Protein AF-A0A6P3Z740-F1 (afdb_monomer_lite)

Sequence (93 aa):
METAQVEKLPRGSTQPFYQVLVDVHEDPNLLVAYVAEDNLLAPEPPNMNRFDHPYISFLFYGMDAAGDFIPVKQLREKYNRPRHEIPIDPEDE

Radius of gyration: 15.86 Å; chains: 1; bounding box: 33×34×43 Å

pLDDT: mean 84.27, std 11.09, range [43.88, 93.5]

Secondary structure (DSSP, 8-state):
-----GGGSTTTTSS-EEEEE--TTT-TT-SEEEEEGGG----SS---SPPP-TTHHHHEEEE-TTS-EEE-HHHHHHTT-----PPPPGGG-

Foldseek 3Di:
DPPPPLVPAPCRPVFDWDWDADACVVPVVGGIDIGTPSPDDQDPPHDLDDRDHPCLVVFFPQAAPSRHTFGDPVNCVVVVHDTDHDHDDPVVD

Structure (mmCIF, N/CA/C/O backbone):
data_AF-A0A6P3Z740-F1
#
_entry.id   AF-A0A6P3Z740-F1
#
loop_
_atom_site.group_PDB
_atom_site.id
_atom_site.type_symbol
_atom_site.label_atom_id
_atom_site.label_alt_id
_atom_site.label_comp_id
_atom_site.label_asym_id
_atom_site.label_entity_id
_atom_site.label_seq_id
_atom_site.pdbx_PDB_ins_code
_atom_site.Cartn_x
_atom_site.Cartn_y
_atom_site.Cartn_z
_atom_site.occupancy
_atom_site.B_iso_or_equiv
_atom_site.auth_seq_id
_atom_site.auth_comp_id
_atom_site.auth_asym_id
_atom_site.auth_atom_id
_atom_site.pdbx_PDB_model_num
ATOM 1 N N . MET A 1 1 ? -10.290 16.581 15.750 1.00 43.88 1 MET A N 1
ATOM 2 C CA . MET A 1 1 ? -9.831 15.373 15.043 1.00 43.88 1 MET A CA 1
ATOM 3 C C . MET A 1 1 ? -11.068 14.538 14.809 1.00 43.88 1 MET A C 1
ATOM 5 O O . MET A 1 1 ? -11.651 14.091 15.788 1.00 43.88 1 MET A O 1
ATOM 9 N N . GLU A 1 2 ? -11.541 14.440 13.569 1.00 48.75 2 GLU A N 1
ATOM 10 C CA . GLU A 1 2 ? -12.591 13.477 13.230 1.00 48.75 2 GLU A CA 1
ATOM 11 C C . GLU A 1 2 ? -12.026 12.085 13.493 1.00 48.75 2 GLU A C 1
ATOM 13 O O . GLU A 1 2 ? -11.052 11.662 12.872 1.00 48.75 2 GLU A O 1
ATOM 18 N N . THR A 1 3 ? -12.564 11.409 14.502 1.00 54.88 3 THR A N 1
ATOM 19 C CA . THR A 1 3 ? -12.249 10.010 14.735 1.00 54.88 3 THR A CA 1
ATOM 20 C C . THR A 1 3 ? -12.876 9.239 13.582 1.00 54.88 3 THR A C 1
ATOM 22 O O . THR A 1 3 ? -14.100 9.223 13.429 1.00 54.88 3 THR A O 1
ATOM 25 N N . ALA A 1 4 ? -12.044 8.617 12.737 1.00 63.91 4 ALA A N 1
ATOM 26 C CA . ALA A 1 4 ? -12.515 7.548 11.864 1.00 63.91 4 ALA A CA 1
ATOM 27 C C . ALA A 1 4 ? -13.362 6.627 12.751 1.00 63.91 4 ALA A C 1
ATOM 29 O O . ALA A 1 4 ? -12.944 6.330 13.870 1.00 63.91 4 ALA A O 1
ATOM 30 N N . GLN A 1 5 ? -14.586 6.298 12.342 1.00 69.06 5 GLN A N 1
ATOM 31 C CA . GLN A 1 5 ? -15.613 5.698 13.205 1.00 69.06 5 GLN A CA 1
ATOM 32 C C . GLN A 1 5 ? -15.303 4.219 13.507 1.00 69.06 5 GLN A C 1
ATOM 34 O O . GLN A 1 5 ? -16.114 3.335 13.251 1.00 69.06 5 GLN A O 1
ATOM 39 N N . VAL A 1 6 ? -14.109 3.953 14.038 1.00 69.19 6 VAL A N 1
ATOM 40 C CA . VAL A 1 6 ? -13.517 2.637 14.269 1.00 69.19 6 VAL A CA 1
ATOM 41 C C . VAL A 1 6 ? -14.400 1.809 15.194 1.00 69.19 6 VAL A C 1
ATOM 43 O O . VAL A 1 6 ? -14.533 0.613 14.986 1.00 69.19 6 VAL A O 1
ATOM 46 N N . GLU A 1 7 ? -15.085 2.437 16.152 1.00 69.69 7 GLU A N 1
ATOM 47 C CA . GLU A 1 7 ? -16.026 1.767 17.063 1.00 69.69 7 GLU A CA 1
ATOM 48 C C . GLU A 1 7 ? -17.246 1.154 16.354 1.00 69.69 7 GLU A C 1
ATOM 50 O O . GLU A 1 7 ? -17.897 0.278 16.915 1.00 69.69 7 GLU A O 1
ATOM 55 N N . LYS A 1 8 ? -17.563 1.594 15.129 1.00 76.69 8 LY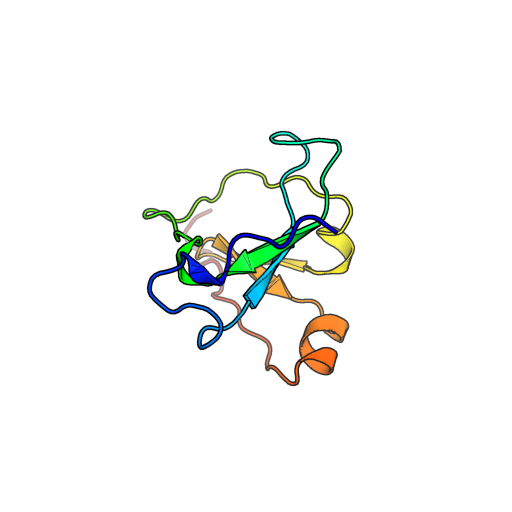S A N 1
ATOM 56 C CA . LYS A 1 8 ? -18.669 1.044 14.329 1.00 76.69 8 LYS A CA 1
ATOM 57 C C . LYS A 1 8 ? -18.249 -0.121 13.431 1.00 76.69 8 LYS A C 1
ATOM 59 O O . LYS A 1 8 ? -19.113 -0.716 12.792 1.00 76.69 8 LYS A O 1
ATOM 64 N N . LEU A 1 9 ? -16.952 -0.422 13.342 1.00 79.69 9 LEU A N 1
ATOM 65 C CA . LEU A 1 9 ? -16.458 -1.517 12.511 1.00 79.69 9 LEU A CA 1
ATOM 66 C C . LEU A 1 9 ? -16.753 -2.874 13.171 1.00 79.69 9 LEU A C 1
ATOM 68 O O . LEU A 1 9 ? -16.675 -2.970 14.398 1.00 79.69 9 LEU A O 1
ATOM 72 N N . PRO A 1 10 ? -17.026 -3.933 12.386 1.00 77.62 10 PRO A N 1
ATOM 73 C CA . PRO A 1 10 ? -17.320 -5.269 12.908 1.00 77.62 10 PRO A CA 1
ATOM 74 C C . PRO A 1 10 ? -16.244 -5.786 13.868 1.00 77.62 10 PRO A C 1
ATOM 76 O O . PRO A 1 10 ? -16.563 -6.373 14.902 1.00 77.62 10 PRO A O 1
ATOM 79 N N . ARG A 1 11 ? -14.968 -5.545 13.542 1.00 79.00 11 ARG A N 1
ATOM 80 C CA . ARG A 1 11 ? -13.822 -5.910 14.386 1.00 79.00 11 ARG A CA 1
ATOM 81 C C . ARG A 1 11 ? -13.301 -4.750 15.237 1.00 79.00 11 ARG A C 1
ATOM 83 O O . ARG A 1 11 ? -12.307 -4.895 15.942 1.00 79.00 11 ARG A O 1
ATOM 90 N N . GLY A 1 12 ? -13.950 -3.589 15.206 1.00 83.06 12 GLY A N 1
ATOM 91 C CA . GLY A 1 12 ? -13.530 -2.423 15.978 1.00 83.06 12 GLY A CA 1
ATOM 92 C C . GLY A 1 12 ? -12.052 -2.077 15.756 1.00 83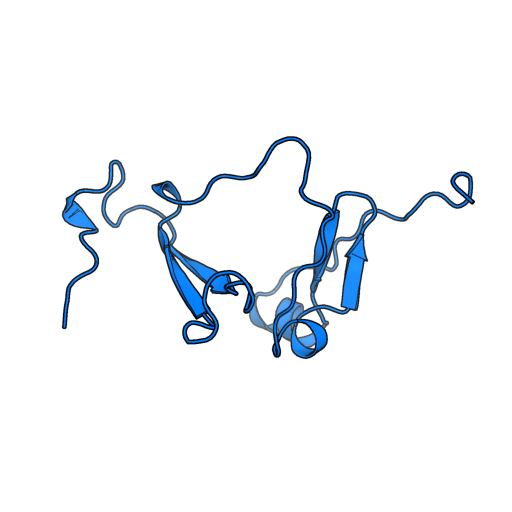.06 12 GLY A C 1
ATOM 93 O O . GLY A 1 12 ? -11.564 -2.050 14.625 1.00 83.06 12 GLY A O 1
ATOM 94 N N . SER A 1 13 ? -11.324 -1.864 16.854 1.00 82.38 13 SER A N 1
ATOM 95 C CA . SER A 1 13 ? -9.878 -1.602 16.876 1.00 82.38 13 SER A CA 1
ATOM 96 C C . SER A 1 13 ? -8.997 -2.855 16.981 1.00 82.38 13 SER A C 1
ATOM 98 O O . SER A 1 13 ? -7.777 -2.721 17.048 1.00 82.38 13 SER A O 1
ATOM 100 N N . THR A 1 14 ? -9.569 -4.065 17.019 1.00 86.75 14 THR A N 1
ATOM 101 C CA . THR A 1 14 ? -8.796 -5.315 17.187 1.00 86.75 14 THR A CA 1
ATOM 102 C C . THR A 1 14 ? -8.248 -5.876 15.873 1.00 86.75 14 THR A C 1
ATOM 104 O O . THR A 1 14 ? -7.597 -6.919 15.867 1.00 86.75 14 THR A O 1
ATOM 107 N N . GLN A 1 15 ? -8.483 -5.177 14.765 1.00 87.19 15 GLN A N 1
ATOM 108 C CA . GLN A 1 15 ? -7.989 -5.502 13.431 1.00 87.19 15 GLN A CA 1
ATOM 109 C C . GLN A 1 15 ? -6.728 -4.702 13.076 1.00 87.19 15 GLN A C 1
ATOM 111 O O . GLN A 1 15 ? -6.489 -3.635 13.654 1.00 87.19 15 GLN A O 1
ATOM 116 N N . PRO A 1 16 ? -5.919 -5.173 12.114 1.00 91.00 16 PRO A N 1
ATOM 117 C CA . PRO A 1 16 ? -4.853 -4.358 11.569 1.00 91.00 16 PRO A CA 1
ATOM 118 C C . PRO A 1 16 ? -5.418 -3.195 10.747 1.00 91.00 16 PRO A C 1
ATOM 120 O O . PRO A 1 16 ? -6.509 -3.244 10.174 1.00 91.00 16 PRO A O 1
ATOM 123 N N . PHE A 1 17 ? -4.618 -2.139 10.689 1.00 91.69 17 PHE A N 1
ATOM 124 C CA . PHE A 1 17 ? -4.858 -0.978 9.849 1.00 91.69 17 PHE A CA 1
ATOM 125 C C . PHE A 1 17 ? -3.735 -0.895 8.831 1.00 91.69 17 PHE A C 1
ATOM 127 O O . PHE A 1 17 ? -2.559 -1.065 9.168 1.00 91.69 17 PHE A O 1
ATOM 134 N N . TYR A 1 18 ? -4.105 -0.612 7.594 1.00 92.12 18 TYR A N 1
ATOM 135 C CA . TYR A 1 18 ? -3.190 -0.557 6.474 1.00 92.12 18 TYR A CA 1
ATOM 136 C C . TYR A 1 18 ? -3.046 0.879 6.001 1.00 92.12 18 TYR A C 1
ATOM 138 O O . TYR A 1 18 ? -4.028 1.599 5.814 1.00 92.12 18 TYR A O 1
ATOM 146 N N . GLN A 1 19 ? -1.796 1.285 5.799 1.00 92.44 19 GLN A N 1
ATOM 147 C CA . GLN A 1 19 ? -1.483 2.480 5.037 1.00 92.44 19 GLN A CA 1
ATOM 148 C C . GLN A 1 19 ? -1.558 2.116 3.553 1.00 92.44 19 GLN A C 1
ATOM 150 O O . GLN A 1 19 ? -0.762 1.300 3.088 1.00 92.44 19 GLN A O 1
ATOM 155 N N . VAL A 1 20 ? -2.501 2.707 2.825 1.00 92.56 20 VAL A N 1
ATOM 156 C CA . VAL A 1 20 ? -2.717 2.450 1.396 1.00 92.56 20 VAL A CA 1
ATOM 157 C C . VAL A 1 20 ? -2.408 3.694 0.576 1.00 92.56 20 VAL A C 1
ATOM 159 O O . VAL A 1 20 ? -2.582 4.819 1.050 1.00 92.56 20 VAL A O 1
ATOM 162 N N . LEU A 1 21 ? -1.926 3.484 -0.646 1.00 93.50 21 LEU A N 1
ATOM 163 C CA . LEU A 1 21 ? -1.806 4.543 -1.644 1.00 93.50 21 LEU A CA 1
ATOM 164 C C . LEU A 1 21 ? -3.154 4.700 -2.344 1.00 93.50 21 LEU A C 1
ATOM 166 O O . LEU A 1 21 ? -3.841 3.705 -2.574 1.00 93.50 21 LEU A O 1
ATOM 170 N N . VAL A 1 22 ? -3.517 5.929 -2.679 1.00 92.69 22 VAL A N 1
ATOM 171 C CA . VAL A 1 22 ? -4.756 6.238 -3.400 1.00 92.69 22 VAL A CA 1
ATOM 172 C C . VAL A 1 22 ? -4.393 6.629 -4.823 1.00 92.69 22 VAL A C 1
ATOM 174 O O . VAL A 1 22 ? -3.431 7.363 -5.026 1.00 92.69 22 VAL A O 1
ATOM 177 N N . ASP A 1 23 ? -5.119 6.107 -5.807 1.00 91.69 23 ASP A N 1
ATOM 178 C CA . ASP A 1 23 ? -4.883 6.470 -7.202 1.00 91.69 23 ASP A CA 1
ATOM 179 C C . ASP A 1 23 ? -5.206 7.957 -7.424 1.00 91.69 23 ASP A C 1
ATOM 181 O O . ASP A 1 23 ? -6.265 8.446 -7.019 1.00 91.69 23 ASP A O 1
ATOM 185 N N . VAL A 1 24 ? -4.293 8.682 -8.072 1.00 92.19 24 VAL A N 1
ATOM 186 C CA . VAL A 1 24 ? -4.440 10.129 -8.301 1.00 92.19 24 VAL A CA 1
ATOM 187 C C . VAL A 1 24 ? -5.596 10.486 -9.238 1.00 92.19 24 VAL A C 1
ATOM 189 O O . VAL A 1 24 ? -6.046 11.631 -9.220 1.00 92.19 24 VAL A O 1
ATOM 192 N N . HIS A 1 25 ? -6.061 9.550 -10.070 1.00 89.81 25 HIS A N 1
ATOM 193 C CA . HIS A 1 25 ? -7.222 9.749 -10.941 1.00 89.81 25 HIS A CA 1
ATOM 194 C C . HIS A 1 25 ? -8.542 9.647 -10.174 1.00 89.81 25 HIS A C 1
ATOM 196 O O . HIS A 1 25 ? -9.507 10.304 -10.561 1.00 89.81 25 HIS A O 1
ATOM 202 N N . GLU A 1 26 ? -8.578 8.873 -9.086 1.00 89.69 26 GLU A N 1
ATOM 203 C CA . GLU A 1 26 ? -9.763 8.722 -8.233 1.00 89.69 26 GLU A CA 1
ATOM 204 C C . GLU A 1 26 ? -9.914 9.916 -7.279 1.00 89.69 26 GLU A C 1
ATOM 206 O O . GLU A 1 26 ? -10.997 10.493 -7.167 1.00 89.69 26 GLU A O 1
ATOM 211 N N . ASP A 1 27 ? -8.824 10.327 -6.617 1.00 90.62 27 ASP A N 1
ATOM 212 C CA . ASP A 1 27 ? -8.787 11.556 -5.818 1.00 90.62 27 ASP A CA 1
ATOM 213 C C . ASP A 1 27 ? -7.401 12.228 -5.877 1.00 90.62 27 ASP A C 1
ATOM 215 O O . ASP A 1 27 ? -6.469 11.816 -5.182 1.00 90.62 27 ASP A O 1
ATOM 219 N N . PRO A 1 28 ? -7.240 13.323 -6.641 1.00 89.00 28 PRO A N 1
ATOM 220 C CA . PRO A 1 28 ? -5.947 13.986 -6.794 1.00 89.00 28 PRO A CA 1
ATOM 221 C C . PRO A 1 28 ? -5.456 14.701 -5.524 1.00 89.00 28 PRO A C 1
ATOM 223 O O . PRO A 1 28 ? -4.298 15.119 -5.474 1.00 89.00 28 PRO A O 1
ATOM 226 N N . ASN A 1 29 ? -6.305 14.886 -4.506 1.00 90.94 29 ASN A N 1
ATOM 227 C CA . ASN A 1 29 ? -5.936 15.574 -3.263 1.00 90.94 29 ASN A CA 1
ATOM 228 C C . ASN A 1 29 ? -5.534 14.605 -2.144 1.00 90.94 29 ASN A C 1
ATOM 230 O O . ASN A 1 29 ? -5.020 15.044 -1.110 1.00 90.94 29 ASN A O 1
ATOM 234 N N . LEU A 1 30 ? -5.750 13.304 -2.339 1.00 90.69 30 LEU A N 1
ATOM 235 C CA . LEU A 1 30 ? -5.468 12.269 -1.358 1.00 90.69 30 LEU A CA 1
ATOM 236 C C . LEU A 1 30 ? -4.442 11.292 -1.930 1.00 90.69 30 LEU A C 1
ATOM 238 O O . LEU A 1 30 ? -4.734 10.540 -2.841 1.00 90.69 30 LEU A O 1
ATOM 242 N N . LEU A 1 31 ? -3.230 11.289 -1.375 1.00 91.38 31 LEU A N 1
ATOM 243 C CA . LEU A 1 31 ? -2.161 10.375 -1.810 1.00 91.38 31 LEU A CA 1
ATOM 244 C C . LEU A 1 31 ? -2.111 9.095 -0.969 1.00 91.38 31 LEU A C 1
ATOM 246 O O . LEU A 1 31 ? -1.762 8.015 -1.438 1.00 91.38 31 LEU A O 1
ATOM 250 N N . VAL A 1 32 ? -2.416 9.218 0.321 1.00 93.38 32 VAL A N 1
ATOM 251 C CA . VAL A 1 32 ? -2.254 8.134 1.288 1.00 93.38 32 VAL A CA 1
ATOM 252 C C . VAL A 1 32 ? -3.423 8.140 2.256 1.00 93.38 32 VAL A C 1
ATOM 254 O O . VAL A 1 32 ? -3.758 9.183 2.816 1.00 93.38 32 VAL A O 1
ATOM 257 N N . ALA A 1 33 ? -3.987 6.964 2.507 1.00 92.19 33 ALA A N 1
ATOM 258 C CA . ALA A 1 33 ? -5.045 6.759 3.486 1.00 92.19 33 ALA A CA 1
ATOM 259 C C . ALA A 1 33 ? -4.651 5.687 4.511 1.00 92.19 33 ALA A C 1
ATOM 261 O O . ALA A 1 33 ? -3.830 4.813 4.240 1.00 92.19 33 ALA A O 1
ATOM 262 N N . TYR A 1 34 ? -5.246 5.759 5.701 1.00 91.38 34 TYR A N 1
ATOM 263 C CA . TYR A 1 34 ? -5.181 4.701 6.710 1.00 91.38 34 TYR A CA 1
ATOM 264 C C . TYR A 1 34 ? -6.552 4.045 6.806 1.00 91.38 34 TYR A C 1
ATOM 266 O O . TYR A 1 34 ? -7.526 4.696 7.182 1.00 91.38 34 TYR A O 1
ATOM 274 N N . VAL A 1 35 ? -6.622 2.767 6.445 1.00 91.81 35 VAL A N 1
ATOM 275 C CA . VAL A 1 35 ? -7.881 2.036 6.277 1.00 91.81 35 VAL A CA 1
ATOM 276 C C . VAL A 1 35 ? -7.851 0.767 7.125 1.00 91.81 35 VAL A C 1
ATOM 278 O O . VAL A 1 35 ? -6.813 0.123 7.270 1.00 91.81 35 VAL A O 1
ATOM 281 N N . ALA A 1 36 ? -8.984 0.437 7.737 1.00 91.69 36 ALA A N 1
ATOM 282 C CA . ALA A 1 36 ? -9.156 -0.800 8.490 1.00 91.69 36 ALA A CA 1
ATOM 283 C C . ALA A 1 36 ? -9.277 -2.003 7.540 1.00 91.69 36 ALA A C 1
ATOM 285 O O . ALA A 1 36 ? -9.829 -1.847 6.452 1.00 91.69 36 ALA A O 1
ATOM 286 N N . GLU A 1 37 ? -8.812 -3.186 7.953 1.00 90.81 37 GLU A N 1
ATOM 287 C CA . GLU A 1 37 ? -8.941 -4.427 7.166 1.00 90.81 37 GLU A CA 1
ATOM 288 C C . GLU A 1 37 ? -10.373 -4.664 6.666 1.00 90.81 37 GLU A C 1
ATOM 290 O O . GLU A 1 37 ? -10.565 -4.960 5.493 1.00 90.81 37 GLU A O 1
ATOM 295 N N . ASP A 1 38 ? -11.374 -4.444 7.522 1.00 89.31 38 ASP A N 1
ATOM 296 C CA . ASP A 1 38 ? -12.798 -4.637 7.211 1.00 89.31 38 ASP A CA 1
ATOM 297 C C . ASP A 1 38 ? -13.291 -3.784 6.024 1.00 89.31 38 ASP A C 1
ATOM 299 O O . ASP A 1 38 ? -14.312 -4.102 5.418 1.00 89.31 38 ASP A O 1
ATOM 303 N N . ASN A 1 39 ? -12.587 -2.698 5.691 1.00 89.56 39 ASN A N 1
ATOM 304 C CA . ASN A 1 39 ? -12.934 -1.803 4.586 1.00 89.56 39 ASN A CA 1
ATOM 305 C C . ASN A 1 39 ? -12.149 -2.107 3.299 1.00 89.56 39 ASN A C 1
ATOM 307 O O . ASN A 1 39 ? -12.338 -1.412 2.299 1.00 89.56 39 ASN A O 1
ATOM 311 N N . LEU A 1 40 ? -11.243 -3.088 3.316 1.00 89.50 40 LEU A N 1
ATOM 312 C CA . LEU A 1 40 ? -10.465 -3.484 2.148 1.00 89.50 40 LEU A CA 1
ATOM 313 C C . LEU A 1 40 ? -11.142 -4.649 1.431 1.00 89.50 40 LEU A C 1
ATOM 315 O O . LEU A 1 40 ? -11.520 -5.649 2.037 1.00 89.50 40 LEU A O 1
ATOM 319 N N . LEU A 1 41 ? -11.254 -4.524 0.113 1.00 89.25 41 LEU A N 1
ATOM 320 C CA . LEU A 1 41 ? -11.764 -5.567 -0.766 1.00 89.25 41 LEU A CA 1
ATOM 321 C C . LEU A 1 41 ? -10.715 -5.822 -1.846 1.00 89.25 41 LEU A C 1
ATOM 323 O O . LEU A 1 41 ? -10.327 -4.897 -2.559 1.00 89.25 41 LEU A O 1
ATOM 327 N N . ALA A 1 42 ? -10.250 -7.066 -1.951 1.00 84.81 42 ALA A N 1
ATOM 328 C CA . ALA A 1 42 ? -9.406 -7.489 -3.058 1.00 84.81 42 ALA A CA 1
ATOM 329 C C . ALA A 1 42 ? -10.319 -7.826 -4.250 1.00 84.81 42 ALA A C 1
ATOM 331 O O . ALA A 1 42 ? -11.173 -8.705 -4.112 1.00 84.81 42 ALA A O 1
ATOM 332 N N . PRO A 1 43 ? -10.215 -7.116 -5.385 1.00 81.31 43 PRO A N 1
ATOM 333 C CA . PRO A 1 43 ? -11.019 -7.431 -6.557 1.00 81.31 43 PRO A CA 1
ATOM 334 C C . PRO A 1 43 ? -10.622 -8.796 -7.140 1.00 81.31 43 PRO A C 1
ATOM 336 O O . PRO A 1 43 ? -9.438 -9.111 -7.248 1.00 81.31 43 PRO A O 1
ATOM 339 N N . GLU A 1 44 ? -11.620 -9.579 -7.554 1.00 82.88 44 GLU A N 1
ATOM 340 C CA . GLU A 1 44 ? -11.451 -10.811 -8.333 1.00 82.88 44 GLU A CA 1
ATOM 341 C C . GLU A 1 44 ? -12.200 -10.644 -9.672 1.00 82.88 44 GLU A C 1
ATOM 343 O O . GLU A 1 44 ? -13.429 -10.508 -9.656 1.00 82.88 44 GLU A O 1
ATOM 348 N N . PRO A 1 45 ? -11.517 -10.627 -10.837 1.00 82.25 45 PRO A N 1
ATOM 349 C CA . PRO A 1 45 ? -10.085 -10.879 -11.055 1.00 82.25 45 PRO A CA 1
ATOM 350 C C . PRO A 1 45 ? -9.164 -9.727 -10.596 1.00 82.25 45 PRO A C 1
ATOM 352 O O . PRO A 1 45 ? -9.634 -8.595 -10.451 1.00 82.25 45 PRO A O 1
ATOM 355 N N . PRO A 1 46 ? -7.856 -9.999 -10.394 1.00 80.12 46 PRO A N 1
ATOM 356 C CA . PRO A 1 46 ? -6.882 -8.984 -10.003 1.00 80.12 46 PRO A CA 1
ATOM 357 C C . PRO A 1 46 ? -6.851 -7.837 -11.014 1.00 80.12 46 PRO A C 1
ATOM 359 O O . PRO A 1 46 ? -6.837 -8.038 -12.231 1.00 80.12 46 PRO A O 1
ATOM 362 N N . ASN A 1 47 ? -6.864 -6.611 -10.496 1.00 76.38 47 ASN A N 1
ATOM 363 C CA . ASN A 1 47 ? -6.893 -5.418 -11.325 1.00 76.38 47 ASN A CA 1
ATOM 364 C C . ASN A 1 47 ? -5.486 -5.094 -11.844 1.00 76.38 47 ASN A 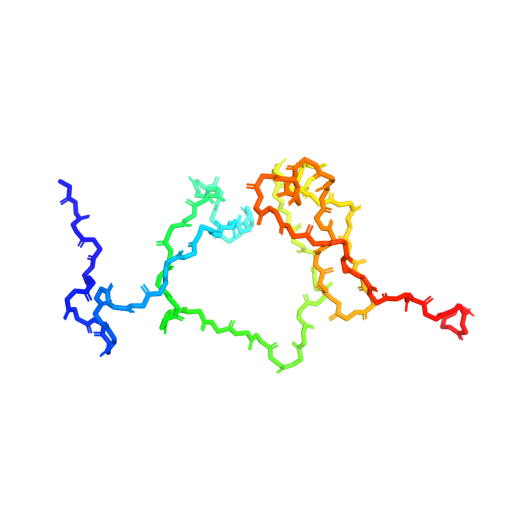C 1
ATOM 366 O O . ASN A 1 47 ? -4.687 -4.482 -11.142 1.00 76.38 47 ASN A O 1
ATOM 370 N N . MET A 1 48 ? -5.215 -5.476 -13.091 1.00 78.25 48 MET A N 1
ATOM 371 C CA . MET A 1 48 ? -3.971 -5.161 -13.805 1.00 78.25 48 MET A CA 1
ATOM 372 C C . MET A 1 48 ? -3.995 -3.785 -14.490 1.00 78.25 48 MET A C 1
ATOM 374 O O . MET A 1 48 ? -3.107 -3.465 -15.282 1.00 78.25 48 MET A O 1
ATOM 378 N N . ASN A 1 49 ? -5.022 -2.964 -14.237 1.00 79.88 49 ASN A N 1
ATOM 379 C CA . ASN A 1 49 ? -5.074 -1.621 -14.797 1.00 79.88 49 ASN A CA 1
ATOM 380 C C . ASN A 1 49 ? -3.946 -0.750 -14.241 1.00 79.88 49 ASN A C 1
ATOM 382 O O . ASN A 1 49 ? -3.367 -0.991 -13.180 1.00 79.88 49 ASN A O 1
ATOM 386 N N . ARG A 1 50 ? -3.657 0.314 -14.986 1.00 79.94 50 ARG A N 1
ATOM 387 C CA . ARG A 1 50 ? -2.659 1.301 -14.604 1.00 79.94 50 ARG A CA 1
ATOM 388 C C . ARG A 1 50 ? -3.071 1.977 -13.295 1.00 79.94 50 ARG A C 1
ATOM 390 O O . ARG A 1 50 ? -4.126 2.595 -13.241 1.00 79.94 50 ARG A O 1
ATOM 397 N N . PHE A 1 51 ? -2.206 1.873 -12.291 1.00 88.50 51 PHE A N 1
ATOM 398 C CA . PHE A 1 51 ? -2.291 2.644 -11.056 1.00 88.50 51 PHE A CA 1
ATOM 399 C C . PHE A 1 51 ? -1.283 3.789 -11.139 1.00 88.50 51 PHE A C 1
ATOM 401 O O . PHE A 1 51 ? -0.079 3.540 -11.258 1.00 88.50 51 PHE A O 1
ATOM 408 N N . ASP A 1 52 ? -1.746 5.035 -11.104 1.00 89.19 52 ASP A N 1
ATOM 409 C CA . ASP A 1 52 ? -0.861 6.200 -11.155 1.00 89.19 52 ASP A CA 1
ATOM 410 C C . ASP A 1 52 ? -0.717 6.809 -9.754 1.00 89.19 52 ASP A C 1
ATOM 412 O O . ASP A 1 52 ? -1.678 7.243 -9.123 1.00 89.19 52 ASP A O 1
ATOM 416 N N . HIS A 1 53 ? 0.521 6.862 -9.255 1.00 92.94 53 HIS A N 1
ATOM 417 C CA . HIS A 1 53 ? 0.817 7.495 -7.973 1.00 92.94 53 HIS A CA 1
ATOM 418 C C . HIS A 1 53 ? 2.276 7.971 -7.891 1.00 92.94 53 HIS A C 1
ATOM 420 O O . HIS A 1 53 ? 3.184 7.215 -8.245 1.00 92.94 53 HIS A O 1
ATOM 426 N N . PRO A 1 54 ? 2.565 9.179 -7.361 1.00 92.12 54 PRO A N 1
ATOM 427 C CA . PRO A 1 54 ? 3.928 9.718 -7.306 1.00 92.12 54 PRO A CA 1
ATOM 428 C C . PRO A 1 54 ? 4.906 8.852 -6.504 1.00 92.12 54 PRO A C 1
ATOM 430 O O . PRO A 1 54 ? 6.106 8.878 -6.766 1.00 92.12 54 PRO A O 1
ATOM 433 N N . TYR A 1 55 ? 4.420 8.076 -5.530 1.00 92.06 55 TYR A N 1
ATOM 434 C CA . TYR A 1 55 ? 5.269 7.189 -4.725 1.00 92.06 55 TYR A CA 1
ATOM 435 C C . TYR A 1 55 ? 5.443 5.784 -5.299 1.00 92.06 55 TYR A C 1
ATOM 437 O O . TYR A 1 55 ? 6.258 5.041 -4.753 1.00 92.06 55 TYR A O 1
ATOM 445 N N . ILE A 1 56 ? 4.743 5.411 -6.381 1.00 91.81 56 ILE A N 1
ATOM 446 C CA . ILE A 1 56 ? 4.853 4.051 -6.930 1.00 91.81 56 ILE A CA 1
ATOM 447 C C . ILE A 1 56 ? 6.306 3.721 -7.271 1.00 91.81 56 ILE A C 1
ATOM 449 O O . ILE A 1 56 ? 6.840 2.744 -6.757 1.00 91.81 56 ILE A O 1
ATOM 453 N N . SER A 1 57 ? 6.986 4.597 -8.016 1.00 89.44 57 SER A N 1
ATOM 454 C CA . SER A 1 57 ? 8.352 4.353 -8.494 1.00 89.44 57 SER A CA 1
ATOM 455 C C . SER A 1 57 ? 9.397 4.377 -7.375 1.00 89.44 57 SER A C 1
ATOM 457 O O . SER A 1 57 ? 10.518 3.912 -7.560 1.00 89.44 57 SER A O 1
ATOM 459 N N . PHE A 1 58 ? 9.047 4.939 -6.215 1.00 91.62 58 PHE A N 1
ATOM 460 C CA . PHE A 1 58 ? 9.905 4.952 -5.031 1.00 91.62 58 PHE A CA 1
ATOM 461 C C . PHE A 1 58 ? 9.712 3.712 -4.154 1.00 91.62 58 PHE A C 1
ATOM 463 O O . PHE A 1 58 ? 10.635 3.320 -3.442 1.00 91.62 58 PHE A O 1
ATOM 470 N N . LEU A 1 59 ? 8.518 3.115 -4.169 1.00 91.81 59 LEU A N 1
ATOM 471 C CA . LEU A 1 59 ? 8.141 2.014 -3.283 1.00 91.81 59 LEU A CA 1
ATOM 472 C C . LEU A 1 59 ? 8.186 0.650 -3.976 1.00 91.81 59 LEU A C 1
ATOM 474 O O . LEU A 1 59 ? 8.437 -0.357 -3.307 1.00 91.81 59 LEU A O 1
ATOM 478 N N . PHE A 1 60 ? 8.006 0.609 -5.296 1.00 93.31 60 PHE A N 1
ATOM 479 C CA . PHE A 1 60 ? 7.874 -0.620 -6.071 1.00 93.31 60 PHE A CA 1
ATOM 480 C C . PHE A 1 60 ? 8.720 -0.587 -7.349 1.00 93.31 60 PHE A C 1
ATOM 482 O O . PHE A 1 60 ? 8.922 0.465 -7.951 1.00 93.31 60 PHE A O 1
ATOM 489 N N . TYR A 1 61 ? 9.217 -1.754 -7.764 1.00 90.44 61 TYR A N 1
ATOM 490 C CA . TYR A 1 61 ? 9.926 -1.913 -9.040 1.00 90.44 61 TYR A CA 1
ATOM 491 C C . TYR A 1 61 ? 8.977 -2.049 -10.235 1.00 90.44 61 TYR A C 1
ATOM 493 O O . TYR A 1 61 ? 9.368 -1.754 -11.360 1.00 90.44 61 TYR A O 1
ATOM 501 N N . GLY A 1 62 ? 7.754 -2.512 -9.993 1.00 88.88 62 GLY A N 1
ATOM 502 C CA . GLY A 1 62 ? 6.776 -2.855 -11.014 1.00 88.88 62 GLY A CA 1
ATOM 503 C C . GLY A 1 62 ? 5.744 -3.823 -10.452 1.00 88.88 62 GLY A C 1
ATOM 504 O O . GLY A 1 62 ? 5.620 -3.951 -9.232 1.00 88.88 62 GLY A O 1
ATOM 505 N N . MET A 1 63 ? 5.038 -4.495 -11.352 1.00 88.94 63 MET A N 1
ATOM 506 C CA . MET A 1 63 ? 4.012 -5.490 -11.063 1.00 88.94 63 MET A CA 1
ATOM 507 C C . MET A 1 63 ? 4.492 -6.860 -11.558 1.00 88.94 63 MET A C 1
ATOM 509 O O . MET A 1 63 ? 5.196 -6.924 -12.567 1.00 88.94 63 MET A O 1
ATOM 513 N N . ASP A 1 64 ? 4.171 -7.927 -10.835 1.00 87.56 64 ASP A N 1
ATOM 514 C CA . ASP A 1 64 ? 4.471 -9.298 -11.244 1.00 87.56 64 ASP A CA 1
ATOM 515 C C . ASP A 1 64 ? 3.353 -9.900 -12.118 1.00 87.56 64 ASP A C 1
ATOM 517 O O . ASP A 1 64 ? 2.373 -9.227 -12.450 1.00 87.56 64 ASP A O 1
ATOM 521 N N . ALA A 1 65 ? 3.491 -11.171 -12.510 1.00 85.19 65 ALA A N 1
ATOM 522 C CA . ALA A 1 65 ? 2.523 -11.836 -13.385 1.00 85.19 65 ALA A CA 1
ATOM 523 C C . ALA A 1 65 ? 1.116 -11.993 -12.773 1.00 85.19 65 ALA A C 1
ATOM 525 O O . ALA A 1 65 ? 0.153 -12.207 -13.507 1.00 85.19 65 ALA A O 1
ATOM 526 N N . ALA A 1 66 ? 0.977 -11.902 -11.447 1.00 84.44 66 ALA A N 1
ATOM 527 C CA . ALA A 1 66 ? -0.305 -12.017 -10.753 1.00 84.44 66 ALA A CA 1
ATOM 528 C C . ALA A 1 66 ? -1.000 -10.665 -10.543 1.00 84.44 66 ALA A C 1
ATOM 530 O O . ALA A 1 66 ? -2.144 -10.627 -10.089 1.00 84.44 66 ALA A O 1
ATOM 531 N N . GLY A 1 67 ? -0.343 -9.559 -10.899 1.00 85.12 67 GLY A N 1
ATOM 532 C CA . GLY A 1 67 ? -0.851 -8.219 -10.637 1.00 85.12 67 GLY A CA 1
ATOM 533 C C . GLY A 1 67 ? -0.342 -7.611 -9.324 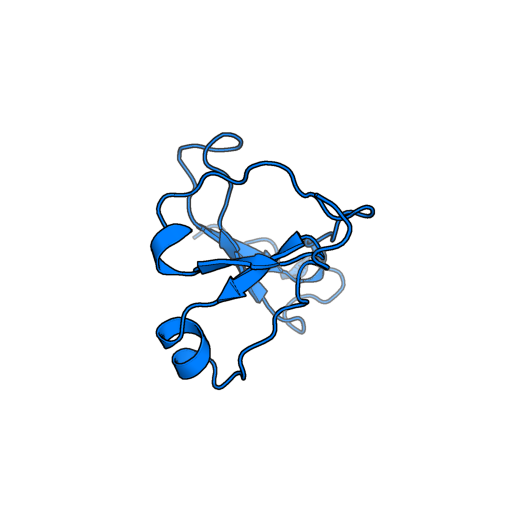1.00 85.12 67 GLY A C 1
ATOM 534 O O . GLY A 1 67 ? -0.777 -6.521 -8.951 1.00 85.12 67 GLY A O 1
ATOM 535 N N . ASP A 1 68 ? 0.585 -8.275 -8.626 1.00 88.12 68 ASP A N 1
ATOM 536 C CA . ASP A 1 68 ? 1.098 -7.811 -7.341 1.00 88.12 68 ASP A CA 1
ATOM 537 C C . ASP A 1 68 ? 2.291 -6.866 -7.518 1.00 88.12 68 ASP A C 1
ATOM 539 O O . ASP A 1 68 ? 3.221 -7.113 -8.289 1.00 88.12 68 ASP A O 1
ATOM 543 N N . PHE A 1 69 ? 2.307 -5.764 -6.766 1.00 90.38 69 PHE A N 1
ATOM 544 C CA . PHE A 1 69 ? 3.425 -4.823 -6.801 1.00 90.38 69 PHE A CA 1
ATOM 545 C C . PHE A 1 69 ? 4.659 -5.368 -6.073 1.00 90.38 69 PHE A C 1
ATOM 547 O O . PHE A 1 69 ? 4.608 -5.714 -4.892 1.00 90.38 69 PHE A O 1
ATOM 554 N N . ILE A 1 70 ? 5.811 -5.341 -6.746 1.00 91.94 70 ILE A N 1
ATOM 555 C CA . ILE A 1 70 ? 7.078 -5.874 -6.233 1.00 91.94 70 ILE A CA 1
ATOM 556 C C . ILE A 1 70 ? 7.801 -4.792 -5.410 1.00 91.94 70 ILE A C 1
ATOM 558 O O . ILE A 1 70 ? 8.303 -3.819 -5.984 1.00 91.94 70 ILE A O 1
ATOM 562 N N . PRO A 1 71 ? 7.921 -4.929 -4.074 1.00 92.75 71 PRO A N 1
ATOM 563 C CA . PRO A 1 71 ? 8.469 -3.876 -3.223 1.00 92.75 71 PRO A CA 1
ATOM 564 C C . PRO A 1 71 ? 9.992 -3.721 -3.357 1.00 92.75 71 PRO A C 1
ATOM 566 O O . PRO A 1 71 ? 10.758 -4.698 -3.376 1.00 92.75 71 PRO A O 1
ATOM 569 N N . VAL A 1 72 ? 10.460 -2.466 -3.352 1.00 93.38 72 VAL A N 1
ATOM 570 C CA . VAL A 1 72 ? 11.897 -2.154 -3.383 1.00 93.38 72 VAL A CA 1
ATOM 571 C C . VAL A 1 72 ? 12.615 -2.663 -2.135 1.00 93.38 72 VAL A C 1
ATOM 573 O O . VAL A 1 72 ? 12.019 -2.887 -1.078 1.00 93.38 72 VAL A O 1
ATOM 576 N N . LYS A 1 73 ? 13.939 -2.831 -2.236 1.00 92.31 73 LYS A N 1
ATOM 577 C CA . LYS A 1 73 ? 14.760 -3.359 -1.134 1.00 92.31 73 LYS A CA 1
ATOM 578 C C . LYS A 1 73 ? 14.563 -2.590 0.182 1.00 92.31 73 LYS A C 1
ATOM 580 O O . LYS A 1 73 ? 14.357 -3.224 1.210 1.00 92.31 73 LYS A O 1
ATOM 585 N N . GLN A 1 74 ? 14.539 -1.257 0.136 1.00 91.62 74 GLN A N 1
ATOM 586 C CA . GLN A 1 74 ? 14.380 -0.419 1.333 1.00 91.62 74 GLN A CA 1
ATOM 587 C C . GLN A 1 74 ? 13.051 -0.672 2.058 1.00 91.62 74 GLN A C 1
ATOM 589 O O . GLN A 1 74 ? 13.014 -0.729 3.287 1.00 91.62 74 GLN A O 1
ATOM 594 N N . LEU A 1 75 ? 11.960 -0.861 1.306 1.00 90.69 75 LEU A N 1
ATOM 595 C CA . LEU A 1 75 ? 10.643 -1.139 1.875 1.00 90.69 75 LEU A CA 1
ATOM 596 C C . LEU A 1 75 ? 10.617 -2.520 2.541 1.00 90.69 75 LEU A C 1
ATOM 598 O O . LEU A 1 75 ? 10.120 -2.671 3.655 1.00 90.69 75 LEU A O 1
ATOM 602 N N . ARG A 1 76 ? 11.227 -3.515 1.893 1.00 92.50 76 ARG A N 1
ATOM 603 C CA . ARG A 1 76 ? 11.366 -4.875 2.428 1.00 92.50 76 ARG A CA 1
ATOM 604 C C . ARG A 1 76 ? 12.193 -4.927 3.708 1.00 92.50 76 ARG A C 1
ATOM 606 O O . ARG A 1 76 ? 11.787 -5.586 4.660 1.00 92.50 76 ARG A O 1
ATOM 613 N N . GLU A 1 77 ? 13.313 -4.208 3.749 1.00 93.19 77 GLU A N 1
ATOM 614 C CA . GLU A 1 77 ? 14.172 -4.115 4.936 1.00 93.19 77 GLU A CA 1
ATOM 615 C C . GLU A 1 77 ? 13.446 -3.433 6.101 1.00 93.19 77 GLU A C 1
ATOM 617 O O . GLU A 1 77 ? 13.502 -3.931 7.224 1.00 93.19 77 GLU A O 1
ATOM 622 N N . LYS A 1 78 ? 12.682 -2.362 5.835 1.00 91.75 78 LYS A N 1
ATOM 623 C CA . LYS A 1 78 ? 11.888 -1.659 6.857 1.00 91.75 78 LYS A CA 1
ATOM 624 C C . LYS A 1 78 ? 10.894 -2.578 7.573 1.00 91.75 78 LYS A C 1
ATOM 626 O O . LYS A 1 78 ? 10.715 -2.452 8.781 1.00 91.75 78 LYS A O 1
ATOM 631 N N . TYR A 1 79 ? 10.244 -3.480 6.840 1.00 89.06 79 TYR A N 1
ATOM 632 C CA . TYR A 1 79 ? 9.231 -4.391 7.386 1.00 89.06 79 TYR A CA 1
ATOM 633 C C . TYR A 1 79 ? 9.744 -5.823 7.604 1.00 89.06 79 TYR A C 1
ATOM 635 O O . TYR A 1 79 ? 8.956 -6.708 7.932 1.00 89.06 79 TYR A O 1
ATOM 643 N N . ASN A 1 80 ? 11.052 -6.054 7.440 1.00 90.06 80 ASN A N 1
ATOM 644 C CA . ASN A 1 80 ? 11.714 -7.352 7.572 1.00 90.06 80 ASN A CA 1
ATOM 645 C C . ASN A 1 80 ? 11.024 -8.484 6.777 1.00 90.06 80 ASN A C 1
ATOM 647 O O . ASN A 1 80 ? 10.744 -9.563 7.304 1.00 90.06 80 ASN A O 1
ATOM 651 N N . ARG A 1 81 ? 10.709 -8.223 5.501 1.00 88.62 81 ARG A N 1
ATOM 652 C CA . ARG A 1 81 ? 10.056 -9.182 4.592 1.00 88.62 81 ARG A CA 1
ATOM 653 C C . ARG A 1 81 ? 10.983 -9.602 3.439 1.00 88.62 81 ARG A C 1
ATOM 655 O O . ARG A 1 81 ? 11.733 -8.767 2.929 1.00 88.62 81 ARG A O 1
ATOM 662 N N . PRO A 1 82 ? 10.947 -10.873 2.994 1.00 86.75 82 PRO A N 1
ATOM 663 C CA . PRO A 1 82 ? 11.700 -11.319 1.821 1.00 86.75 82 PRO A CA 1
ATOM 664 C C . PRO A 1 82 ? 11.138 -10.719 0.519 1.00 86.75 82 PRO A C 1
ATOM 666 O O . PRO A 1 82 ? 10.048 -10.150 0.504 1.00 86.75 82 PRO A O 1
ATOM 669 N N . ARG A 1 83 ? 11.892 -10.826 -0.586 1.00 86.06 83 ARG A N 1
ATOM 670 C CA . ARG A 1 83 ? 11.358 -10.515 -1.926 1.00 86.06 83 ARG A CA 1
ATOM 671 C C . ARG A 1 83 ? 10.396 -11.626 -2.340 1.00 86.06 83 ARG A C 1
ATOM 673 O O . ARG A 1 83 ? 10.746 -12.794 -2.195 1.00 86.06 83 ARG A O 1
ATOM 680 N N . HIS A 1 84 ? 9.239 -11.243 -2.859 1.00 83.94 84 HIS A N 1
ATOM 681 C CA . HIS A 1 84 ? 8.272 -12.133 -3.484 1.00 83.94 84 HI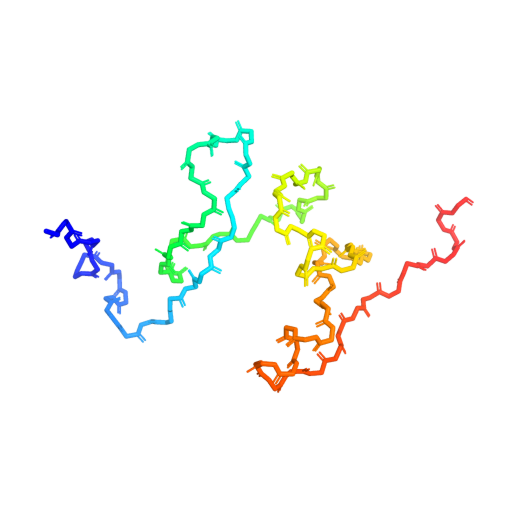S A CA 1
ATOM 682 C C . HIS A 1 84 ? 7.894 -11.531 -4.837 1.00 83.94 84 HIS A C 1
ATOM 684 O O . HIS A 1 84 ? 7.668 -10.324 -4.906 1.00 83.94 84 HIS A O 1
ATOM 690 N N . GLU A 1 85 ? 7.922 -12.349 -5.883 1.00 83.38 85 GLU A N 1
ATOM 691 C CA . GLU A 1 85 ? 7.445 -12.018 -7.225 1.00 83.38 85 GLU A CA 1
ATOM 692 C C . GLU A 1 85 ? 7.139 -13.326 -7.959 1.00 83.38 85 GLU A C 1
ATOM 694 O O . GLU A 1 85 ? 7.891 -14.301 -7.828 1.00 83.38 85 GLU A O 1
ATOM 699 N N . ILE A 1 86 ? 6.045 -13.349 -8.710 1.00 82.06 86 ILE A N 1
ATOM 700 C CA . ILE A 1 86 ? 5.719 -14.442 -9.621 1.00 82.06 86 ILE A CA 1
ATOM 701 C C . ILE A 1 86 ? 6.304 -14.094 -10.998 1.00 82.06 86 ILE A C 1
ATOM 703 O O . ILE A 1 86 ? 5.940 -13.063 -11.572 1.00 82.06 86 ILE A O 1
ATOM 707 N N . PRO A 1 87 ? 7.240 -14.903 -11.530 1.00 77.69 87 PRO A N 1
ATOM 708 C CA . PRO A 1 87 ? 7.847 -14.627 -12.825 1.00 77.69 87 PRO A CA 1
ATOM 709 C C . PRO A 1 87 ? 6.790 -14.653 -13.934 1.00 77.69 87 PRO A C 1
ATOM 711 O O . PRO A 1 87 ? 5.915 -15.516 -13.943 1.00 77.69 87 PRO A O 1
ATOM 714 N N . ILE A 1 88 ? 6.899 -13.704 -14.866 1.00 70.94 88 ILE A N 1
ATOM 715 C CA . ILE A 1 88 ? 6.128 -13.707 -16.112 1.00 70.94 88 ILE A CA 1
ATOM 716 C C . ILE A 1 88 ? 6.712 -14.820 -16.977 1.00 70.94 88 ILE A C 1
ATOM 718 O O . ILE A 1 88 ? 7.922 -14.833 -17.225 1.00 70.94 88 ILE A O 1
ATOM 722 N N . ASP A 1 89 ? 5.875 -15.780 -17.364 1.00 73.06 89 ASP A N 1
ATOM 723 C CA . ASP A 1 89 ? 6.313 -16.865 -18.229 1.00 73.06 89 ASP A CA 1
ATOM 724 C C . ASP A 1 89 ? 6.647 -16.299 -19.623 1.00 73.06 89 ASP A C 1
ATOM 726 O O . ASP A 1 89 ? 5.855 -15.532 -20.175 1.00 73.06 89 ASP A O 1
ATOM 730 N N . PRO A 1 90 ? 7.828 -16.603 -20.186 1.00 62.19 90 PRO A N 1
ATOM 731 C CA . PRO A 1 90 ? 8.240 -16.078 -21.484 1.00 62.19 90 PRO A CA 1
ATOM 732 C C . PRO A 1 90 ? 7.439 -16.643 -22.671 1.00 62.19 90 PRO A C 1
ATOM 734 O O . PRO A 1 90 ? 7.691 -16.220 -23.794 1.00 62.19 90 PRO A O 1
ATOM 737 N N . GLU A 1 91 ? 6.516 -17.592 -22.467 1.00 61.09 91 GLU A N 1
ATOM 738 C CA . GLU A 1 91 ? 5.672 -18.148 -23.537 1.00 61.09 91 GLU A CA 1
ATOM 739 C C . GLU A 1 91 ? 4.442 -17.280 -23.899 1.00 61.09 91 GLU A C 1
ATOM 741 O O . GLU A 1 91 ? 3.724 -17.623 -24.837 1.00 61.09 91 GLU A O 1
ATOM 746 N N . ASP A 1 92 ? 4.213 -16.152 -23.212 1.00 55.28 92 ASP A N 1
ATOM 747 C CA . ASP A 1 92 ? 3.106 -15.204 -23.475 1.00 55.28 92 ASP A CA 1
ATOM 748 C C . ASP A 1 92 ? 3.522 -13.981 -24.343 1.00 55.28 92 ASP A C 1
ATOM 750 O O . ASP A 1 92 ? 2.869 -12.935 -24.304 1.00 55.28 92 ASP A O 1
ATOM 754 N N . GLU A 1 93 ? 4.611 -14.090 -25.127 1.00 46.47 93 GLU A N 1
ATOM 755 C CA . GLU A 1 93 ? 5.056 -13.082 -26.124 1.00 46.47 93 GLU A CA 1
ATOM 756 C C . GLU A 1 93 ? 4.819 -13.515 -27.585 1.00 46.47 93 GLU A C 1
ATOM 758 O O . GLU A 1 93 ? 5.163 -1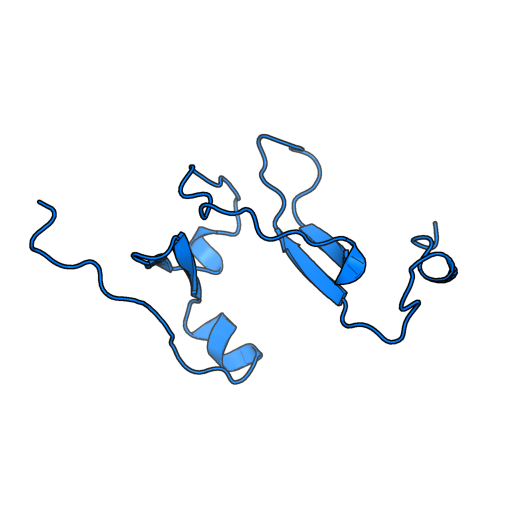4.665 -27.952 1.00 46.47 93 GLU A O 1
#